Protein AF-A0A7S0AML6-F1 (afdb_monomer)

pLDDT: mean 89.35, std 14.66, range [35.75, 98.0]

Radius of gyration: 13.57 Å; Cα contacts (8 Å, |Δi|>4): 155; chains: 1; bounding box: 35×30×36 Å

Secondary structure (DSSP, 8-state):
-HHHHHTTT-----TTPPPTTT--SS--TTSS-S-TTEEEEEE--TTBPPPPHHHHHHTTT-TTEEETTT--B-GGG-----EEEESTTTSSS--SS--

Structure (mmCIF, N/CA/C/O backbone):
data_AF-A0A7S0AML6-F1
#
_entry.id   AF-A0A7S0AML6-F1
#
loop_
_atom_site.group_PDB
_atom_site.id
_atom_site.type_symbol
_atom_site.label_atom_id
_atom_site.label_alt_id
_atom_site.label_comp_id
_atom_site.label_asym_id
_atom_site.label_entity_id
_atom_site.label_seq_id
_atom_site.pdbx_PDB_ins_code
_atom_site.Cartn_x
_atom_site.Cartn_y
_atom_site.Cartn_z
_atom_site.occupancy
_atom_site.B_iso_or_equiv
_atom_site.auth_seq_id
_atom_site.auth_comp_id
_atom_site.auth_asym_id
_atom_site.auth_atom_id
_atom_site.pdbx_PDB_model_num
ATOM 1 N N . MET A 1 1 ? -3.950 -6.639 4.150 1.00 95.06 1 MET A N 1
ATOM 2 C CA . MET A 1 1 ? -4.792 -5.998 3.113 1.00 95.06 1 MET A CA 1
ATOM 3 C C . MET A 1 1 ? -4.575 -6.585 1.717 1.00 95.06 1 MET A C 1
ATOM 5 O O . MET A 1 1 ? -5.541 -7.028 1.113 1.00 95.06 1 MET A O 1
ATOM 9 N N . ARG A 1 2 ? -3.336 -6.666 1.208 1.00 96.31 2 ARG A N 1
ATOM 10 C CA . ARG A 1 2 ? -3.025 -7.183 -0.144 1.00 96.31 2 ARG A CA 1
ATOM 11 C C . ARG A 1 2 ? -3.682 -8.517 -0.498 1.00 96.31 2 ARG A C 1
ATOM 13 O O . ARG A 1 2 ? -4.206 -8.635 -1.596 1.00 96.31 2 ARG A O 1
ATOM 20 N N . LEU A 1 3 ? -3.654 -9.508 0.398 1.00 95.31 3 LEU A N 1
ATOM 21 C CA . LEU A 1 3 ? -4.271 -10.810 0.123 1.00 95.31 3 LEU A CA 1
ATOM 22 C C . LEU A 1 3 ? -5.769 -10.662 -0.173 1.00 95.31 3 LEU A C 1
ATOM 24 O O . LEU A 1 3 ? -6.230 -11.144 -1.198 1.00 95.31 3 LEU A O 1
ATOM 28 N N . ALA A 1 4 ? -6.496 -9.918 0.668 1.00 94.69 4 ALA A N 1
ATOM 29 C CA . ALA A 1 4 ? -7.929 -9.675 0.507 1.00 94.69 4 ALA A CA 1
ATOM 30 C C . ALA A 1 4 ? -8.279 -8.996 -0.830 1.00 94.69 4 ALA A C 1
ATOM 32 O O . ALA A 1 4 ? -9.319 -9.305 -1.408 1.00 94.69 4 ALA A O 1
ATOM 33 N N . MET A 1 5 ? -7.406 -8.111 -1.320 1.00 96.00 5 MET A N 1
ATOM 34 C CA . MET A 1 5 ? -7.520 -7.484 -2.640 1.00 96.00 5 MET A CA 1
ATOM 35 C C . MET A 1 5 ? -7.309 -8.501 -3.768 1.00 96.00 5 MET A C 1
ATOM 37 O O . MET A 1 5 ? -8.150 -8.619 -4.655 1.00 96.00 5 MET A O 1
ATOM 41 N N . LEU A 1 6 ? -6.215 -9.268 -3.717 1.00 95.12 6 LEU A N 1
ATOM 42 C CA . LEU A 1 6 ? -5.855 -10.215 -4.777 1.00 95.12 6 LEU A CA 1
ATOM 43 C C . LEU A 1 6 ? -6.894 -11.330 -4.944 1.00 95.12 6 LEU A C 1
ATOM 45 O O . LEU A 1 6 ? -7.262 -11.639 -6.073 1.00 95.12 6 LEU A O 1
ATOM 49 N N . VAL A 1 7 ? -7.417 -11.886 -3.844 1.00 97.12 7 VAL A N 1
ATOM 50 C CA . VAL A 1 7 ? -8.457 -12.936 -3.905 1.00 97.12 7 VAL A CA 1
ATOM 51 C C . VAL A 1 7 ? -9.786 -12.428 -4.472 1.00 97.12 7 VAL A C 1
ATOM 53 O O . VAL A 1 7 ? -10.597 -13.223 -4.924 1.00 97.12 7 VAL A O 1
ATOM 56 N N . ARG A 1 8 ? -10.002 -11.107 -4.477 1.00 96.19 8 ARG A N 1
ATOM 57 C CA . ARG A 1 8 ? -11.169 -10.441 -5.079 1.00 96.19 8 ARG A CA 1
ATOM 58 C C . ARG A 1 8 ? -10.893 -9.928 -6.495 1.00 96.19 8 ARG A C 1
ATOM 60 O O . ARG A 1 8 ? -11.691 -9.180 -7.043 1.00 96.19 8 ARG A O 1
ATOM 67 N N . GLY A 1 9 ? -9.749 -10.283 -7.080 1.00 95.44 9 GLY A N 1
ATOM 68 C CA . GLY A 1 9 ? -9.387 -9.887 -8.440 1.00 95.44 9 GLY A CA 1
ATOM 69 C C . GLY A 1 9 ? -8.907 -8.440 -8.590 1.00 95.44 9 GLY A C 1
ATOM 70 O O . GLY A 1 9 ? -8.641 -8.016 -9.716 1.00 95.44 9 GLY A O 1
ATOM 71 N N . VAL A 1 10 ? -8.729 -7.694 -7.493 1.00 94.38 10 VAL A N 1
ATOM 72 C CA . VAL A 1 10 ? -8.193 -6.326 -7.537 1.00 94.38 10 VAL A CA 1
ATOM 73 C C . VAL A 1 10 ? -6.756 -6.366 -8.053 1.00 94.38 10 VAL A C 1
ATOM 75 O O . VAL A 1 10 ? -5.874 -6.999 -7.462 1.00 94.38 10 VAL A O 1
ATOM 78 N N . LYS A 1 11 ? -6.515 -5.679 -9.171 1.00 91.81 11 LYS A N 1
ATOM 79 C CA . LYS A 1 11 ? -5.213 -5.660 -9.836 1.00 91.81 11 LYS A CA 1
ATOM 80 C C . LYS A 1 11 ? -4.254 -4.736 -9.093 1.00 91.81 11 LYS A C 1
ATOM 82 O O . LYS A 1 11 ? -4.378 -3.518 -9.130 1.00 91.81 11 LYS A O 1
ATOM 87 N N . LEU A 1 12 ? -3.286 -5.351 -8.427 1.00 91.81 12 LEU A N 1
ATOM 88 C CA . LEU A 1 12 ? -2.104 -4.695 -7.875 1.00 91.81 12 LEU A CA 1
ATOM 89 C C . LEU A 1 12 ? -0.892 -5.016 -8.754 1.00 91.81 12 LEU A C 1
ATOM 91 O O . LEU A 1 12 ? -0.986 -5.818 -9.680 1.00 91.81 12 LEU A O 1
ATOM 95 N N . ASN A 1 13 ? 0.271 -4.509 -8.351 1.00 91.12 13 ASN A N 1
ATOM 96 C CA . ASN A 1 13 ? 1.557 -4.645 -9.033 1.00 91.12 13 ASN A CA 1
ATOM 97 C C . ASN A 1 13 ? 1.718 -3.654 -10.181 1.00 91.12 13 ASN A C 1
ATOM 99 O O . ASN A 1 13 ? 1.910 -4.065 -11.318 1.00 91.12 13 ASN A O 1
ATOM 103 N N . ASP A 1 14 ? 1.675 -2.363 -9.850 1.00 89.38 14 ASP A N 1
ATOM 104 C CA . ASP A 1 14 ? 2.012 -1.286 -10.779 1.00 89.38 14 ASP A CA 1
ATOM 105 C C . ASP A 1 14 ? 3.366 -1.582 -11.465 1.00 89.38 14 ASP A C 1
ATOM 107 O O . ASP A 1 14 ? 4.395 -1.598 -10.776 1.00 89.38 14 ASP A O 1
ATOM 111 N N . PRO A 1 15 ? 3.389 -1.851 -12.787 1.00 86.62 15 PRO A N 1
ATOM 112 C CA . PRO A 1 15 ? 4.609 -2.154 -13.525 1.00 86.62 15 PRO A CA 1
ATOM 113 C C . PRO A 1 15 ? 5.534 -0.937 -13.647 1.00 86.62 15 PRO A C 1
ATOM 115 O O . PRO A 1 15 ? 6.724 -1.111 -13.898 1.00 86.62 15 PRO A O 1
ATOM 118 N N . LEU A 1 16 ? 5.019 0.280 -13.435 1.00 86.06 16 LEU A N 1
ATOM 119 C CA . LEU A 1 16 ? 5.807 1.514 -13.456 1.00 86.06 16 LEU A CA 1
ATOM 120 C C . LEU A 1 16 ? 6.536 1.756 -12.127 1.00 86.06 16 LEU A C 1
ATOM 122 O O . LEU A 1 16 ? 7.448 2.586 -12.041 1.00 86.06 16 LEU A O 1
ATOM 126 N N . ALA A 1 17 ? 6.162 1.039 -11.064 1.00 87.38 17 ALA A N 1
ATOM 127 C CA . ALA A 1 17 ? 6.825 1.157 -9.779 1.00 87.38 17 ALA A CA 1
ATOM 128 C C . ALA A 1 17 ? 8.171 0.413 -9.782 1.00 87.38 17 ALA A C 1
ATOM 130 O O . ALA A 1 17 ? 8.270 -0.774 -10.094 1.00 87.38 17 ALA A O 1
ATOM 131 N N . LYS A 1 18 ? 9.224 1.130 -9.379 1.00 86.75 18 LYS A N 1
ATOM 132 C CA . LYS A 1 18 ? 10.571 0.581 -9.199 1.00 86.75 18 LYS A CA 1
ATOM 133 C C . LYS A 1 18 ? 10.802 0.158 -7.756 1.00 86.75 18 LYS A C 1
ATOM 135 O O . LYS A 1 18 ? 10.343 0.816 -6.814 1.00 86.75 18 LYS A O 1
ATOM 140 N N . ARG A 1 19 ? 11.608 -0.891 -7.600 1.00 89.69 19 ARG A N 1
ATOM 141 C CA . ARG A 1 19 ? 12.204 -1.285 -6.328 1.00 89.69 19 ARG A CA 1
ATOM 142 C C . ARG A 1 19 ? 12.925 -0.112 -5.672 1.00 89.69 19 ARG A C 1
ATOM 144 O O . ARG A 1 19 ? 13.646 0.643 -6.313 1.00 89.69 19 ARG A O 1
ATOM 151 N N . PHE A 1 20 ? 12.697 0.066 -4.384 1.00 87.94 20 PHE A N 1
ATOM 152 C CA . PHE A 1 20 ? 13.317 1.095 -3.570 1.00 87.94 20 PHE A CA 1
ATOM 153 C C . PHE A 1 20 ? 14.772 0.745 -3.258 1.00 87.94 20 PHE A C 1
ATOM 155 O O . PHE A 1 20 ? 15.616 1.637 -3.280 1.00 87.94 20 PHE A O 1
ATOM 162 N N . ASP A 1 21 ? 15.053 -0.538 -3.032 1.00 88.38 21 ASP A N 1
ATOM 163 C CA . ASP A 1 21 ? 16.367 -1.076 -2.684 1.00 88.38 21 ASP A CA 1
ATOM 164 C C . ASP A 1 21 ? 17.292 -1.228 -3.899 1.00 88.38 21 ASP A C 1
ATOM 166 O O . ASP A 1 21 ? 18.423 -0.760 -3.863 1.00 88.38 21 ASP A O 1
ATOM 170 N N . THR A 1 22 ? 16.814 -1.821 -4.996 1.00 89.81 22 THR A N 1
ATOM 171 C CA . THR A 1 22 ? 17.653 -2.104 -6.180 1.00 89.81 22 THR A CA 1
ATOM 172 C C . THR A 1 22 ? 17.449 -1.137 -7.343 1.00 89.81 22 THR A C 1
ATOM 174 O O . THR A 1 22 ? 18.168 -1.213 -8.333 1.00 89.81 22 THR A O 1
ATOM 177 N N . LYS A 1 23 ? 16.425 -0.274 -7.289 1.00 86.44 23 LYS A N 1
ATOM 178 C CA . LYS A 1 23 ? 15.965 0.582 -8.407 1.00 86.44 23 LYS A CA 1
ATOM 179 C C . LYS A 1 23 ? 15.543 -0.170 -9.682 1.00 86.44 23 LYS A C 1
ATOM 181 O O . LYS A 1 23 ? 15.161 0.471 -10.660 1.00 86.44 23 LYS A O 1
ATOM 186 N N . SER A 1 24 ? 15.533 -1.504 -9.667 1.00 87.38 24 SER A N 1
ATOM 187 C CA . SER A 1 24 ? 15.071 -2.340 -10.777 1.00 87.38 24 SER A CA 1
ATOM 188 C C . SER A 1 24 ? 13.540 -2.428 -10.828 1.00 87.38 24 SER A C 1
ATOM 190 O O . SER A 1 24 ? 12.845 -2.105 -9.861 1.00 87.38 24 SER A O 1
ATOM 192 N N . GLY A 1 25 ? 13.002 -2.894 -11.956 1.00 87.75 25 GLY A N 1
ATOM 193 C CA . GLY A 1 25 ? 11.592 -3.279 -12.047 1.00 87.75 25 GLY A CA 1
ATOM 194 C C . GLY A 1 25 ? 11.271 -4.532 -11.219 1.00 87.75 25 GLY A C 1
ATOM 195 O O . GLY A 1 25 ? 12.168 -5.209 -10.706 1.00 87.75 25 GLY A O 1
ATOM 196 N N . GLY A 1 26 ? 9.978 -4.844 -11.109 1.00 87.44 26 GLY A N 1
ATOM 197 C CA . GLY A 1 26 ? 9.471 -6.060 -10.466 1.00 87.44 26 GLY A CA 1
ATOM 198 C C . GLY A 1 26 ? 8.959 -5.864 -9.036 1.00 87.44 26 GLY A C 1
ATOM 199 O O . GLY A 1 26 ? 9.204 -4.854 -8.376 1.00 87.44 26 GLY A O 1
ATOM 200 N N . ASN A 1 27 ? 8.206 -6.855 -8.546 1.00 90.94 27 ASN A N 1
ATOM 201 C CA . ASN A 1 27 ? 7.639 -6.828 -7.199 1.00 90.94 27 ASN A CA 1
ATOM 202 C C . ASN A 1 27 ? 8.537 -7.566 -6.189 1.00 90.94 27 ASN A C 1
ATOM 204 O O . ASN A 1 27 ? 9.245 -8.507 -6.525 1.00 90.94 27 ASN A O 1
ATOM 208 N N . CYS A 1 28 ? 8.497 -7.135 -4.929 1.00 94.19 28 CYS A N 1
ATOM 209 C CA . CYS A 1 28 ? 9.322 -7.684 -3.845 1.00 94.19 28 CYS A CA 1
ATOM 210 C C . CYS A 1 28 ? 8.658 -8.828 -3.052 1.00 94.19 28 CYS A C 1
ATOM 212 O O . CYS A 1 28 ? 9.018 -9.033 -1.896 1.00 94.19 28 CYS A O 1
ATOM 214 N N . GLY A 1 29 ? 7.618 -9.490 -3.579 1.00 92.19 29 GLY A N 1
ATOM 215 C CA . GLY A 1 29 ? 6.965 -10.603 -2.872 1.00 92.19 29 GLY A CA 1
ATOM 216 C C . GLY A 1 29 ? 6.435 -10.246 -1.475 1.00 92.19 29 GLY A C 1
ATOM 217 O O . GLY A 1 29 ? 6.588 -11.022 -0.544 1.00 92.19 29 GLY A O 1
ATOM 218 N N . ALA A 1 30 ? 5.857 -9.049 -1.304 1.00 94.62 30 ALA A N 1
ATOM 219 C CA . ALA A 1 30 ? 5.421 -8.496 -0.008 1.00 94.62 30 ALA A CA 1
ATOM 220 C C . ALA A 1 30 ? 6.540 -8.067 0.972 1.00 94.62 30 ALA A C 1
ATOM 222 O O . ALA A 1 30 ? 6.248 -7.693 2.111 1.00 94.62 30 ALA A O 1
ATOM 223 N N . GLY A 1 31 ? 7.799 -7.989 0.529 1.00 94.69 31 GLY A N 1
ATOM 224 C CA . GLY A 1 31 ? 8.926 -7.463 1.313 1.00 94.69 31 GLY A CA 1
ATOM 225 C C . GLY A 1 31 ? 8.767 -6.005 1.771 1.00 94.69 31 GLY A C 1
ATOM 226 O O . GLY A 1 31 ? 9.289 -5.632 2.815 1.00 94.69 31 GLY A O 1
ATOM 227 N N . GLY A 1 32 ? 7.943 -5.210 1.079 1.00 95.19 32 GLY A N 1
ATOM 228 C CA . GLY A 1 32 ? 7.717 -3.790 1.384 1.00 95.19 32 GLY A CA 1
ATOM 229 C C . GLY A 1 32 ? 8.768 -2.866 0.780 1.00 95.19 32 GLY A C 1
ATOM 230 O O . GLY A 1 32 ? 9.024 -1.811 1.335 1.00 95.19 32 GLY A O 1
ATOM 231 N N . LEU A 1 33 ? 9.381 -3.285 -0.330 1.00 94.75 33 LEU A N 1
ATOM 232 C CA . LEU A 1 33 ? 10.544 -2.638 -0.938 1.00 94.75 33 LEU A CA 1
ATOM 233 C C . LEU A 1 33 ? 10.306 -2.141 -2.364 1.00 94.75 33 LEU A C 1
ATOM 235 O O . LEU A 1 33 ? 11.258 -1.756 -3.014 1.00 94.75 33 LEU A O 1
ATOM 239 N N . CYS A 1 34 ? 9.086 -2.186 -2.909 1.00 93.50 34 CYS A N 1
ATOM 240 C CA . CYS A 1 34 ? 8.895 -1.971 -4.356 1.00 93.50 34 CYS A CA 1
ATOM 241 C C . CYS A 1 34 ? 7.804 -0.998 -4.782 1.00 93.50 34 CYS A C 1
ATOM 243 O O . CYS A 1 34 ? 7.704 -0.711 -5.966 1.00 93.50 34 CYS A O 1
ATOM 245 N N . ARG A 1 35 ? 6.963 -0.514 -3.860 1.00 93.56 35 ARG A N 1
ATOM 246 C CA . ARG A 1 35 ? 5.790 0.337 -4.157 1.00 93.56 35 ARG A CA 1
ATOM 247 C C . ARG A 1 35 ? 4.793 -0.206 -5.198 1.00 93.56 35 ARG A C 1
ATOM 249 O O . ARG A 1 35 ? 3.752 0.404 -5.379 1.00 93.56 35 ARG A O 1
ATOM 256 N N . THR A 1 36 ? 5.002 -1.385 -5.785 1.00 94.44 36 THR A N 1
ATOM 257 C CA . THR A 1 36 ? 4.089 -1.973 -6.786 1.00 94.44 36 THR A CA 1
ATOM 258 C C . THR A 1 36 ? 2.702 -2.298 -6.213 1.00 94.44 36 THR A C 1
ATOM 260 O O . THR A 1 36 ? 1.739 -2.488 -6.943 1.00 94.44 36 THR A O 1
ATOM 263 N N . CYS A 1 37 ? 2.572 -2.364 -4.888 1.00 96.00 37 CYS A N 1
ATOM 264 C CA . CYS A 1 37 ? 1.304 -2.561 -4.184 1.00 96.00 37 CYS A CA 1
ATOM 265 C C . CYS A 1 37 ? 0.813 -1.301 -3.460 1.00 96.00 37 CYS A C 1
ATOM 267 O O . CYS A 1 37 ? 0.062 -1.418 -2.490 1.00 96.00 37 CYS A O 1
ATOM 269 N N . ALA A 1 38 ? 1.296 -0.126 -3.867 1.00 96.00 38 ALA A N 1
ATOM 270 C CA . ALA A 1 38 ? 0.855 1.135 -3.300 1.00 96.00 38 ALA A CA 1
ATOM 271 C C . ALA A 1 38 ? -0.631 1.366 -3.596 1.00 96.00 38 ALA A C 1
ATOM 273 O O . ALA A 1 38 ? -1.114 1.118 -4.701 1.00 96.00 38 ALA A O 1
ATOM 274 N N . VAL A 1 39 ? -1.339 1.851 -2.587 1.00 97.00 39 VAL A N 1
ATOM 275 C CA . VAL A 1 39 ? -2.720 2.326 -2.669 1.00 97.00 39 VAL A CA 1
ATOM 276 C C . VAL A 1 39 ? -2.795 3.672 -1.965 1.00 97.00 39 VAL A C 1
ATOM 278 O O . VAL A 1 39 ? -2.050 3.891 -1.009 1.00 97.00 39 VAL A O 1
ATOM 281 N N . SER A 1 40 ? -3.671 4.563 -2.414 1.00 97.19 40 SER A N 1
ATOM 282 C CA . SER A 1 40 ? -3.949 5.816 -1.709 1.00 97.19 40 SER A CA 1
ATOM 283 C C . SER A 1 40 ? -5.129 5.608 -0.766 1.00 97.19 40 SER A C 1
ATOM 285 O O . SER A 1 40 ? -6.174 5.113 -1.188 1.00 97.19 40 SER A O 1
ATOM 287 N N . VAL A 1 41 ? -4.963 5.953 0.509 1.00 97.44 41 VAL A N 1
ATOM 288 C CA . VAL A 1 41 ? -6.044 5.923 1.497 1.00 97.44 41 VAL A CA 1
ATOM 289 C C . VAL A 1 41 ? -6.860 7.197 1.349 1.00 97.44 41 VAL A C 1
ATOM 291 O O . VAL A 1 41 ? -6.349 8.294 1.570 1.00 97.44 41 VAL A O 1
ATOM 294 N N . LEU A 1 42 ? -8.125 7.048 0.957 1.00 96.50 42 LEU A N 1
ATOM 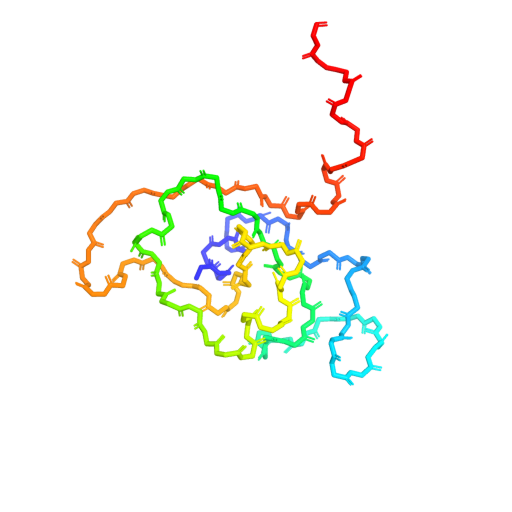295 C CA . LEU A 1 42 ? -9.061 8.163 0.835 1.00 96.50 42 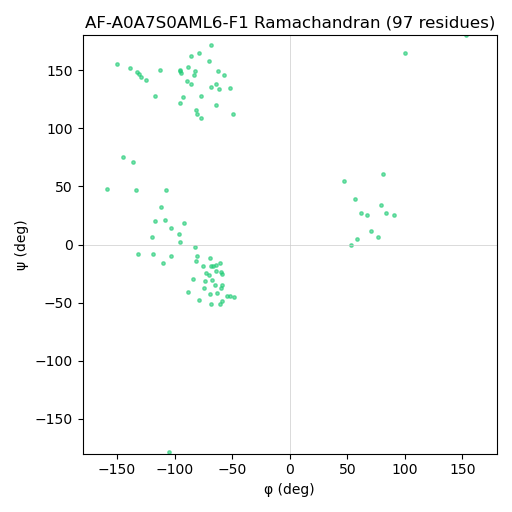LEU A CA 1
ATOM 296 C C . LEU A 1 42 ? -9.785 8.412 2.163 1.00 96.50 42 LEU A C 1
ATOM 298 O O . LEU A 1 42 ? -9.969 9.562 2.548 1.00 96.50 42 LEU A O 1
ATOM 302 N N . ARG A 1 43 ? -10.180 7.339 2.866 1.00 97.62 43 ARG A N 1
ATOM 303 C CA . ARG A 1 43 ? -10.878 7.363 4.167 1.00 97.62 43 ARG A CA 1
ATOM 304 C C . ARG A 1 43 ? -10.525 6.117 4.990 1.00 97.62 43 ARG A C 1
ATOM 306 O O . ARG A 1 43 ? -10.180 5.091 4.398 1.00 97.62 43 ARG A O 1
ATOM 313 N N . GLY A 1 44 ? -10.639 6.192 6.319 1.00 95.88 44 GLY A N 1
ATOM 314 C CA . GLY A 1 44 ? -10.429 5.046 7.216 1.00 95.88 44 GLY A CA 1
ATOM 315 C C . GLY A 1 44 ? -8.957 4.722 7.493 1.00 95.88 44 GLY A C 1
ATOM 316 O O . GLY A 1 44 ? -8.569 3.560 7.583 1.00 95.88 44 GLY A O 1
ATOM 317 N N . GLY A 1 45 ? -8.084 5.730 7.547 1.00 96.31 45 GLY A N 1
ATOM 318 C CA . GLY A 1 45 ? -6.656 5.508 7.809 1.00 96.31 45 GLY A CA 1
ATOM 319 C C . GLY A 1 45 ? -6.366 5.067 9.247 1.00 96.31 45 GLY A C 1
ATOM 320 O O . GLY A 1 45 ? -5.383 4.373 9.493 1.00 96.31 45 GLY A O 1
ATOM 321 N N . GLU A 1 46 ? -7.238 5.448 10.172 1.00 94.81 46 GLU A N 1
ATOM 322 C CA . GLU A 1 46 ? -7.170 5.215 11.610 1.00 94.81 46 GLU A CA 1
ATOM 323 C C . GLU A 1 46 ? -7.332 3.741 12.004 1.00 94.81 46 GLU A C 1
ATOM 325 O O . GLU A 1 46 ? -6.684 3.300 12.948 1.00 94.81 46 GLU A O 1
ATOM 330 N N . VAL A 1 47 ? -8.096 2.952 11.237 1.00 96.44 47 VAL A N 1
ATOM 331 C CA . VAL A 1 47 ? -8.282 1.507 11.487 1.00 96.44 47 VAL A CA 1
ATOM 332 C C . VAL A 1 47 ? -7.141 0.644 10.933 1.00 96.44 47 VAL A C 1
ATOM 334 O O . VAL A 1 47 ? -7.143 -0.588 11.068 1.00 96.44 47 VAL A O 1
ATOM 337 N N . LEU A 1 48 ? -6.164 1.269 10.267 1.00 97.38 48 LEU A N 1
ATOM 338 C CA . LEU A 1 48 ? -4.972 0.604 9.760 1.00 97.38 48 LEU A CA 1
ATOM 339 C C . LEU A 1 48 ? -3.867 0.584 10.809 1.00 97.38 48 LEU A C 1
ATOM 341 O O . LEU A 1 48 ? -3.699 1.497 11.612 1.00 97.38 48 LEU A O 1
ATOM 345 N N . ASN A 1 49 ? -2.999 -0.416 10.715 1.00 97.75 49 ASN A N 1
ATOM 346 C CA . ASN A 1 49 ? -1.780 -0.411 11.508 1.00 97.75 49 ASN A CA 1
ATOM 347 C C . ASN A 1 49 ? -0.876 0.787 11.165 1.00 97.75 49 ASN A C 1
ATOM 349 O O . ASN A 1 49 ? -0.807 1.183 9.990 1.00 97.75 49 AS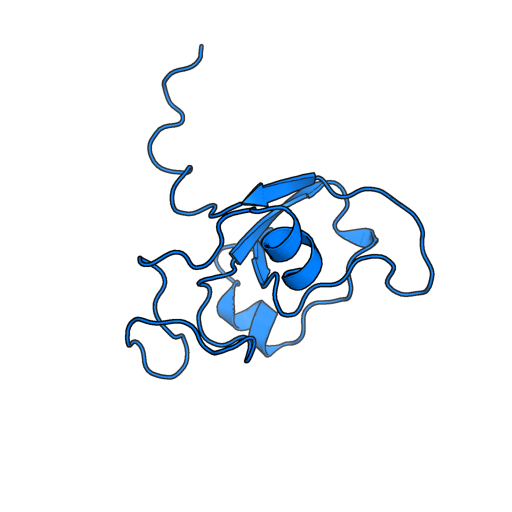N A O 1
ATOM 353 N N . PRO A 1 5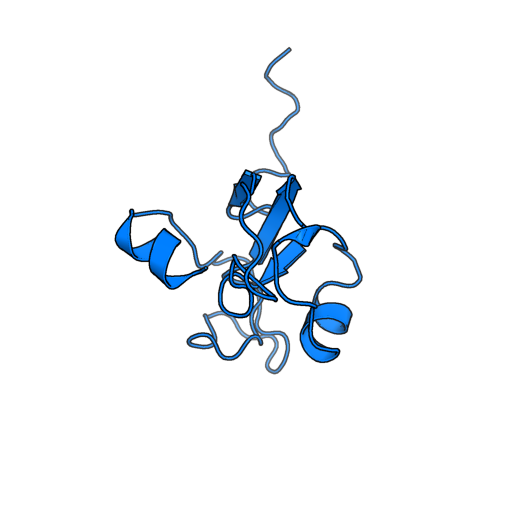0 ? -0.101 1.301 12.139 1.00 97.00 50 PRO A N 1
ATOM 354 C CA . PRO A 1 50 ? 0.895 2.332 11.895 1.00 97.00 50 PRO A CA 1
ATOM 355 C C . PRO A 1 50 ? 1.912 1.900 10.837 1.00 97.00 50 PRO A C 1
ATOM 357 O O . PRO A 1 50 ? 2.302 0.729 10.753 1.00 97.00 50 PRO A O 1
ATOM 360 N N . GLN A 1 51 ? 2.376 2.865 10.046 1.00 97.31 51 GLN A N 1
ATOM 361 C CA . GLN A 1 51 ? 3.487 2.647 9.126 1.00 97.31 51 GLN A CA 1
ATOM 362 C C . GLN A 1 51 ? 4.788 2.443 9.903 1.00 97.31 51 GLN A C 1
ATOM 364 O O . GLN A 1 51 ? 5.111 3.205 10.820 1.00 97.31 51 GLN A O 1
ATOM 369 N N . LYS A 1 52 ? 5.575 1.450 9.484 1.00 96.25 52 LYS A N 1
ATOM 370 C CA . LYS A 1 52 ? 6.966 1.316 9.936 1.00 96.25 52 LYS A CA 1
ATOM 371 C C . LYS A 1 52 ? 7.820 2.429 9.325 1.00 96.25 52 LYS A C 1
ATOM 373 O O . LYS A 1 52 ? 7.478 2.962 8.273 1.00 96.25 52 LYS A O 1
ATOM 378 N N . ILE A 1 53 ? 8.959 2.733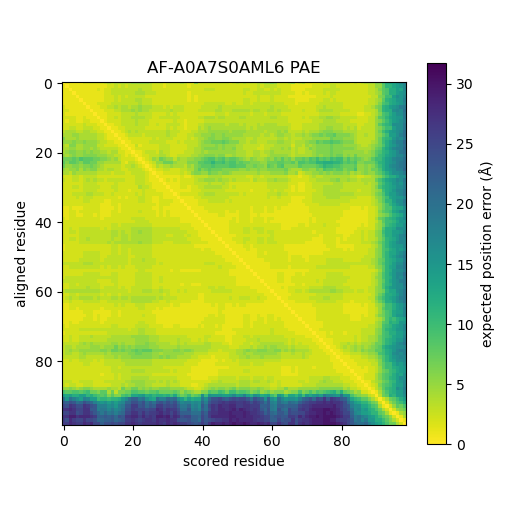 9.946 1.00 95.88 53 ILE A N 1
ATOM 379 C CA . ILE A 1 53 ? 9.877 3.803 9.508 1.00 95.88 53 ILE A CA 1
ATOM 380 C C . ILE A 1 53 ? 10.247 3.661 8.023 1.00 95.88 53 ILE A C 1
ATOM 382 O O . ILE A 1 53 ? 10.162 4.631 7.279 1.00 95.88 53 ILE A O 1
ATOM 386 N N . SER A 1 54 ? 10.557 2.445 7.568 1.00 93.94 54 SER A N 1
ATOM 387 C CA . SER A 1 54 ? 10.897 2.184 6.164 1.00 93.94 54 SER A CA 1
ATOM 388 C C . SER A 1 54 ? 9.742 2.434 5.190 1.00 93.94 54 SER A C 1
ATOM 390 O O . SER A 1 54 ? 9.972 2.889 4.074 1.00 93.94 54 SER A O 1
ATOM 392 N N . GLU A 1 55 ? 8.496 2.164 5.595 1.00 96.44 55 GLU A N 1
ATOM 393 C CA . GLU A 1 55 ? 7.315 2.488 4.788 1.00 96.44 55 GLU A CA 1
ATOM 394 C C . GLU A 1 55 ? 7.118 4.007 4.713 1.00 96.44 55 GLU A C 1
ATOM 396 O O . GLU A 1 55 ? 6.876 4.520 3.623 1.00 96.44 55 GLU A O 1
ATOM 401 N N . LYS A 1 56 ? 7.293 4.720 5.837 1.00 95.94 56 LYS A N 1
ATOM 402 C CA . LYS A 1 56 ? 7.199 6.188 5.893 1.00 95.94 56 LYS A CA 1
ATOM 403 C C . LYS A 1 56 ? 8.226 6.856 4.981 1.00 95.94 56 LYS A C 1
ATOM 405 O O . LYS A 1 56 ? 7.844 7.650 4.136 1.00 95.94 56 LYS A O 1
ATOM 410 N N . GLN A 1 57 ? 9.499 6.474 5.092 1.00 94.12 57 GLN A N 1
ATOM 411 C CA . GLN A 1 57 ? 10.580 7.009 4.252 1.00 94.12 57 GLN A CA 1
ATOM 412 C C . GLN A 1 57 ? 10.341 6.745 2.758 1.00 94.12 57 GLN A C 1
ATOM 414 O O . GLN A 1 57 ? 10.622 7.576 1.906 1.00 94.12 57 GLN A O 1
ATOM 419 N N . MET A 1 58 ? 9.792 5.581 2.412 1.00 92.50 58 MET A N 1
ATOM 420 C CA . MET A 1 58 ? 9.533 5.214 1.016 1.00 92.50 58 MET A CA 1
ATOM 421 C C . MET A 1 58 ? 8.366 5.975 0.378 1.00 92.50 58 MET A C 1
ATOM 423 O O . MET A 1 58 ? 8.281 6.061 -0.854 1.00 92.50 58 MET A O 1
ATOM 427 N N . LEU A 1 59 ? 7.439 6.452 1.205 1.00 94.25 59 LEU A N 1
ATOM 428 C CA . LEU A 1 59 ? 6.199 7.111 0.809 1.00 94.25 59 LEU A CA 1
ATOM 429 C C . LEU A 1 59 ? 6.150 8.568 1.284 1.00 94.25 59 LEU A C 1
ATOM 431 O O . LEU A 1 59 ? 5.067 9.137 1.342 1.00 94.25 59 LEU A O 1
ATOM 435 N N . GLU A 1 60 ? 7.299 9.169 1.596 1.00 94.88 60 GLU A N 1
ATOM 436 C CA . GLU A 1 60 ? 7.400 10.535 2.121 1.00 94.88 60 GLU A CA 1
ATOM 437 C C . GLU A 1 60 ? 6.700 11.553 1.207 1.00 94.88 60 GLU A C 1
ATOM 439 O O . GLU A 1 60 ? 5.860 12.322 1.668 1.00 94.88 60 GLU A O 1
ATOM 444 N N . ASP A 1 61 ? 6.912 11.444 -0.108 1.00 92.94 61 ASP A N 1
ATOM 445 C CA . ASP A 1 61 ? 6.263 12.301 -1.113 1.00 92.94 61 ASP A CA 1
ATOM 446 C C . ASP A 1 61 ? 4.749 12.047 -1.263 1.00 92.94 61 ASP A C 1
ATOM 448 O O . ASP A 1 61 ? 4.052 12.767 -1.972 1.00 92.94 61 ASP A O 1
ATOM 452 N N . ASN A 1 62 ? 4.228 10.963 -0.682 1.00 94.38 62 ASN A N 1
ATOM 453 C CA . ASN A 1 62 ? 2.846 10.516 -0.845 1.00 94.38 62 ASN A CA 1
ATOM 454 C C . ASN A 1 62 ? 2.257 10.088 0.512 1.00 94.38 62 ASN A C 1
ATOM 456 O O . ASN A 1 62 ? 2.004 8.900 0.733 1.00 94.38 62 ASN A O 1
ATOM 460 N N . PRO A 1 63 ? 1.981 11.037 1.425 1.00 92.19 63 PRO A N 1
ATOM 461 C CA . PRO A 1 63 ? 1.655 10.740 2.824 1.00 92.19 63 PRO A CA 1
ATOM 462 C C . PRO A 1 63 ? 0.349 9.954 3.013 1.00 92.19 63 PRO A C 1
ATOM 464 O O . PRO A 1 63 ? 0.174 9.270 4.018 1.00 92.19 63 PRO A O 1
ATOM 467 N N . ARG A 1 64 ? -0.573 10.007 2.040 1.00 95.19 64 ARG A N 1
ATOM 468 C CA . ARG A 1 64 ? -1.809 9.202 2.050 1.00 95.19 64 ARG A CA 1
ATOM 469 C C . ARG A 1 64 ? -1.605 7.767 1.570 1.00 95.19 64 ARG A C 1
ATOM 471 O O . ARG A 1 64 ? -2.531 6.960 1.641 1.00 95.19 64 ARG A O 1
ATOM 478 N N . TRP A 1 65 ? -0.444 7.436 1.015 1.00 96.69 65 TRP A N 1
ATOM 479 C CA . TRP A 1 65 ? -0.230 6.118 0.441 1.00 96.69 65 TRP A CA 1
ATOM 480 C C . TRP A 1 65 ? 0.132 5.091 1.498 1.00 96.69 65 TRP A C 1
ATOM 482 O O . TRP A 1 65 ? 0.800 5.369 2.492 1.00 96.69 65 TRP A O 1
ATOM 492 N N . ARG A 1 66 ? -0.272 3.854 1.229 1.00 97.88 66 ARG A N 1
ATOM 493 C CA . ARG A 1 66 ? 0.077 2.676 2.016 1.00 97.88 66 ARG A CA 1
ATOM 494 C C . ARG A 1 66 ? 0.578 1.574 1.109 1.00 97.88 66 ARG A C 1
ATOM 496 O O . ARG A 1 66 ? 0.093 1.399 -0.009 1.00 97.88 66 ARG A O 1
ATOM 503 N N . LEU A 1 67 ? 1.514 0.773 1.609 1.00 97.50 67 LEU A N 1
ATOM 504 C CA . LEU A 1 67 ? 1.872 -0.480 0.958 1.00 97.50 67 LEU A CA 1
ATOM 505 C C . LEU A 1 67 ? 0.840 -1.536 1.339 1.00 97.50 67 LEU A C 1
ATOM 507 O O . LEU A 1 67 ? 0.811 -2.002 2.480 1.00 97.50 67 LEU A O 1
ATOM 511 N N . ALA A 1 68 ? 0.024 -1.991 0.386 1.00 98.00 68 ALA A N 1
ATOM 512 C CA . ALA A 1 68 ? -1.029 -2.961 0.682 1.00 98.00 68 ALA A CA 1
ATOM 513 C C . ALA A 1 68 ? -0.501 -4.273 1.287 1.00 98.00 68 ALA A C 1
ATOM 515 O O . ALA A 1 68 ? -1.221 -4.970 2.006 1.00 98.00 68 ALA A O 1
ATOM 516 N N . CYS A 1 69 ? 0.758 -4.623 1.006 1.00 97.56 69 CYS A N 1
ATOM 517 C CA . CYS A 1 69 ? 1.419 -5.794 1.575 1.00 97.56 69 CYS A CA 1
ATOM 518 C C . CYS A 1 69 ? 1.852 -5.631 3.041 1.00 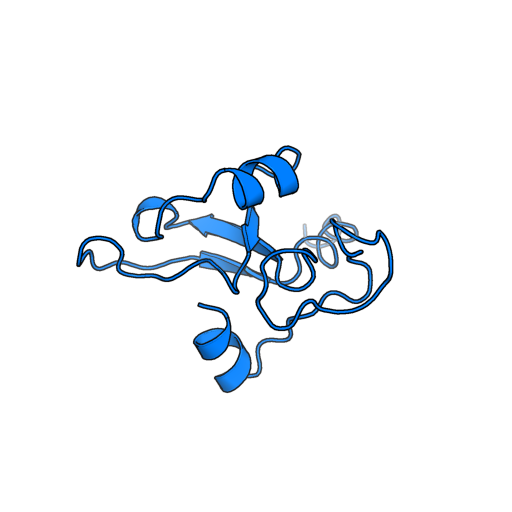97.56 69 CYS A C 1
ATOM 520 O O . CYS A 1 69 ? 2.099 -6.642 3.692 1.00 97.56 69 CYS A O 1
ATOM 522 N N . LYS A 1 70 ? 1.946 -4.397 3.553 1.00 97.81 70 LYS A N 1
ATOM 523 C CA . LYS A 1 70 ? 2.317 -4.084 4.945 1.00 97.81 70 LYS A CA 1
ATOM 524 C C . LYS A 1 70 ? 1.159 -3.538 5.775 1.00 97.81 70 LYS A C 1
ATOM 526 O O . LYS A 1 70 ? 1.249 -3.540 7.000 1.00 97.81 70 LYS A O 1
ATOM 531 N N . ALA A 1 71 ? 0.089 -3.102 5.120 1.00 97.31 71 ALA A N 1
ATOM 532 C CA . ALA A 1 71 ? -1.119 -2.638 5.775 1.00 97.31 71 ALA A CA 1
ATOM 533 C C . ALA A 1 71 ? -2.115 -3.783 6.036 1.00 97.31 71 ALA A C 1
ATOM 535 O O . ALA A 1 71 ? -2.335 -4.666 5.193 1.00 97.31 71 ALA A O 1
ATOM 536 N N . PHE A 1 72 ? -2.765 -3.741 7.191 1.00 95.56 72 PHE A N 1
ATOM 537 C CA . PHE A 1 72 ? -3.917 -4.552 7.563 1.00 95.56 72 PHE A CA 1
ATOM 538 C C . PHE A 1 72 ? -4.940 -3.688 8.307 1.00 95.56 72 PHE A C 1
ATOM 540 O O . PHE A 1 72 ? -4.582 -2.676 8.904 1.00 95.56 72 PHE A O 1
ATOM 547 N N . VAL A 1 73 ? -6.206 -4.081 8.194 1.00 95.94 73 VAL A N 1
ATOM 548 C CA . VAL A 1 73 ? -7.365 -3.418 8.808 1.00 95.94 73 VAL A CA 1
ATOM 549 C C . VAL A 1 73 ? -7.673 -4.124 10.121 1.00 95.94 73 VAL A C 1
ATOM 551 O O . VAL A 1 73 ? -7.423 -5.326 10.225 1.00 95.94 73 VAL A O 1
ATOM 554 N N . GLY A 1 74 ? -8.204 -3.394 11.097 1.00 95.12 74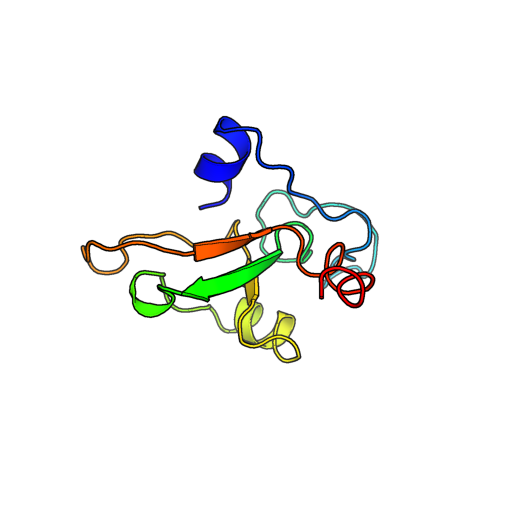 GLY A N 1
ATOM 555 C CA . GLY A 1 74 ? -8.543 -3.936 12.411 1.00 95.12 74 GLY A CA 1
ATOM 556 C C . GLY A 1 74 ? -7.402 -3.840 13.415 1.00 95.12 74 GLY A C 1
ATOM 557 O O . GLY A 1 74 ? -7.295 -4.654 14.334 1.00 95.12 74 GLY A O 1
ATOM 558 N N . TYR A 1 75 ? -6.496 -2.878 13.222 1.00 96.19 75 TYR A N 1
ATOM 559 C CA . TYR A 1 75 ? -5.411 -2.662 14.167 1.00 96.19 75 TYR A CA 1
ATOM 560 C C . TYR A 1 75 ? -5.966 -2.281 15.543 1.00 96.19 75 TYR A C 1
ATOM 562 O O . TYR A 1 75 ? -6.868 -1.458 15.652 1.00 96.19 75 TYR A O 1
ATOM 570 N N . GLY A 1 76 ? -5.446 -2.911 16.598 1.00 94.81 76 GLY A N 1
ATOM 571 C CA . GLY A 1 76 ? -5.946 -2.686 17.955 1.00 94.81 76 GLY A CA 1
ATOM 572 C C . GLY A 1 76 ? -7.376 -3.186 18.192 1.00 94.81 76 GLY A C 1
ATOM 573 O O . GLY A 1 76 ? -8.035 -2.660 19.078 1.00 94.81 76 GLY A O 1
ATOM 574 N N . MET A 1 77 ? -7.853 -4.177 17.422 1.00 93.69 77 MET A N 1
ATOM 575 C CA . MET A 1 77 ? -9.216 -4.730 17.530 1.00 93.69 77 MET A CA 1
ATOM 576 C C . MET A 1 77 ? -10.328 -3.705 17.247 1.00 93.69 77 MET A C 1
ATOM 578 O O . MET A 1 77 ? -11.437 -3.832 17.756 1.00 93.69 77 MET A O 1
ATOM 582 N N . GLN A 1 78 ? -10.036 -2.688 16.436 1.00 93.19 78 GLN A N 1
ATOM 583 C CA . GLN A 1 78 ? -11.013 -1.680 16.028 1.00 93.19 78 GLN A CA 1
ATOM 584 C C . GLN A 1 78 ? -11.806 -2.145 14.805 1.00 93.19 78 GLN A C 1
ATOM 586 O O . GLN A 1 78 ? -11.237 -2.686 13.858 1.00 93.19 78 GLN A O 1
ATOM 591 N N . GLU A 1 79 ? -13.114 -1.911 14.803 1.00 94.81 79 GLU A N 1
ATOM 592 C CA . GLU A 1 79 ? -13.937 -2.054 13.602 1.00 94.81 79 GLU A CA 1
ATOM 593 C C . GLU A 1 79 ? -13.921 -0.774 12.760 1.00 94.81 79 GLU A C 1
ATOM 595 O O . GLU A 1 79 ? -13.557 0.302 13.237 1.00 94.81 79 GLU A O 1
ATOM 600 N N . GLY A 1 80 ? -14.314 -0.893 11.494 1.00 94.38 80 GLY A N 1
ATOM 601 C CA . GLY A 1 80 ? -14.522 0.253 10.622 1.00 94.38 80 GLY A CA 1
ATOM 602 C C . GLY A 1 80 ? -14.318 -0.069 9.151 1.00 94.38 80 GLY A C 1
ATOM 603 O O . GLY A 1 80 ? -13.999 -1.195 8.757 1.00 94.38 80 GLY A O 1
ATOM 604 N N . GLU A 1 81 ? -14.502 0.958 8.334 1.00 95.25 81 GLU A N 1
ATOM 605 C CA . GLU A 1 81 ? -14.426 0.870 6.883 1.00 95.25 81 GLU A CA 1
ATOM 606 C C . GLU A 1 81 ? -13.231 1.649 6.356 1.00 95.25 81 GLU A C 1
ATOM 608 O O . GLU A 1 81 ? -12.824 2.665 6.917 1.00 95.25 81 GLU A O 1
ATOM 613 N N . ILE A 1 82 ? -12.690 1.189 5.230 1.00 96.25 82 ILE A N 1
ATOM 614 C CA . ILE A 1 82 ? -11.642 1.905 4.510 1.00 96.25 82 ILE A CA 1
ATOM 615 C C . ILE A 1 82 ? -12.063 2.128 3.065 1.00 96.25 82 ILE A C 1
ATOM 617 O O . ILE A 1 82 ? -12.623 1.242 2.419 1.00 96.25 82 ILE A O 1
ATOM 621 N N . THR A 1 83 ? -11.731 3.298 2.529 1.00 97.00 83 THR A N 1
ATOM 622 C CA . THR A 1 83 ? -11.892 3.602 1.104 1.00 97.00 83 THR A CA 1
ATOM 623 C C . THR A 1 83 ? -10.521 3.865 0.508 1.00 97.00 83 THR A C 1
ATOM 625 O O . THR A 1 83 ? -9.755 4.684 1.022 1.00 97.00 83 THR A O 1
ATOM 628 N N . LEU A 1 84 ? -10.202 3.166 -0.579 1.00 95.94 84 LEU A N 1
ATOM 629 C CA . LEU A 1 84 ? -8.881 3.191 -1.194 1.00 95.94 84 LEU A CA 1
ATOM 630 C C . LEU A 1 84 ? -8.980 3.461 -2.689 1.00 95.94 84 LEU A C 1
ATOM 632 O O . LEU A 1 84 ? -9.839 2.904 -3.367 1.00 95.94 84 LEU A O 1
ATOM 636 N N . GLN A 1 85 ? -8.014 4.209 -3.208 1.00 94.94 85 GLN A N 1
ATOM 637 C CA . GLN A 1 85 ? -7.707 4.242 -4.632 1.00 94.94 85 GLN A CA 1
ATOM 638 C C . GLN A 1 85 ? -6.560 3.262 -4.915 1.00 94.94 85 GLN A C 1
ATOM 640 O O . GLN A 1 85 ? -5.474 3.355 -4.331 1.00 94.94 85 GLN A O 1
ATOM 645 N N . VAL A 1 86 ? -6.807 2.297 -5.797 1.00 93.25 86 VAL A N 1
ATOM 646 C CA . VAL A 1 86 ? -5.829 1.275 -6.204 1.00 93.25 86 VAL A CA 1
ATOM 647 C C . VAL A 1 86 ? -4.916 1.840 -7.289 1.00 93.25 86 VAL A C 1
ATOM 649 O O . VAL A 1 86 ? -5.389 2.618 -8.095 1.00 93.25 86 VAL A O 1
ATOM 652 N N . ASN A 1 87 ? -3.633 1.457 -7.337 1.00 89.25 87 ASN A N 1
ATOM 653 C CA . ASN A 1 87 ? -2.650 1.926 -8.333 1.00 89.25 87 ASN A CA 1
ATOM 654 C C . ASN A 1 87 ? -2.667 3.459 -8.539 1.00 89.25 87 ASN A C 1
ATOM 656 O O . ASN A 1 87 ? -2.806 3.921 -9.668 1.00 89.25 87 ASN A O 1
ATOM 660 N N . PRO A 1 88 ? -2.510 4.273 -7.479 1.00 90.06 88 PRO A N 1
ATOM 661 C CA . PRO A 1 88 ? -2.755 5.721 -7.515 1.00 90.06 88 PRO A CA 1
ATOM 662 C C . PRO A 1 88 ? -1.880 6.499 -8.514 1.00 90.06 88 PRO A C 1
ATOM 664 O O . PRO A 1 88 ? -2.199 7.629 -8.856 1.00 90.06 88 PRO A O 1
ATOM 667 N N . ARG A 1 89 ? -0.791 5.898 -9.008 1.00 83.81 89 ARG A N 1
ATOM 668 C CA . ARG A 1 89 ? 0.041 6.450 -10.091 1.00 83.81 89 ARG A CA 1
ATOM 669 C C . ARG A 1 89 ? -0.602 6.355 -11.467 1.00 83.81 89 ARG A C 1
ATOM 671 O O . ARG A 1 89 ? -0.324 7.188 -12.313 1.00 83.81 89 ARG A O 1
ATOM 678 N N . GLN A 1 90 ? -1.404 5.321 -11.687 1.00 79.06 90 GLN A N 1
ATOM 679 C CA . GLN A 1 90 ? -1.990 5.004 -12.988 1.00 79.06 90 GLN A CA 1
ATOM 680 C C . GLN A 1 90 ? -3.272 5.789 -13.241 1.00 79.06 90 GLN A C 1
ATOM 682 O O . GLN A 1 90 ? -3.572 6.108 -14.378 1.00 79.06 90 GLN A O 1
ATOM 687 N N . TRP A 1 91 ? -4.004 6.128 -12.180 1.00 65.62 91 TRP A N 1
ATOM 688 C CA . TRP A 1 91 ? -5.254 6.891 -12.273 1.00 65.62 91 TRP A CA 1
ATOM 689 C C . TRP A 1 91 ? -5.054 8.399 -12.065 1.00 65.62 91 TRP A C 1
ATOM 691 O O . TRP A 1 91 ? -6.024 9.141 -12.009 1.00 65.62 91 TRP A O 1
ATOM 701 N N . GLY A 1 92 ? -3.807 8.845 -11.883 1.00 51.00 92 GLY A N 1
ATOM 702 C CA . GLY A 1 92 ? -3.449 10.217 -11.512 1.00 51.00 92 GLY A CA 1
ATOM 703 C C . GLY A 1 92 ? -2.921 11.086 -12.655 1.00 51.00 92 GLY A C 1
ATOM 704 O O . GLY A 1 92 ? -2.323 12.117 -12.365 1.00 51.00 92 GLY A O 1
ATOM 705 N N . GLN A 1 93 ? -3.093 10.676 -13.917 1.00 48.22 93 GLN A N 1
ATOM 706 C CA . GLN A 1 93 ? -2.758 11.511 -15.083 1.00 48.22 93 GLN A CA 1
ATOM 707 C C . GLN A 1 93 ? -3.957 11.845 -15.989 1.00 48.22 93 GLN A C 1
ATOM 709 O O . GLN A 1 93 ? -3.816 12.749 -16.796 1.00 48.22 93 GLN A O 1
ATOM 714 N N . ASP A 1 94 ? -5.140 11.247 -15.774 1.00 41.47 94 ASP A N 1
ATOM 715 C CA . ASP A 1 94 ? -6.329 11.439 -16.631 1.00 41.47 94 ASP A CA 1
ATOM 716 C C . ASP A 1 94 ? -7.619 11.698 -15.814 1.00 41.47 94 ASP A C 1
ATOM 718 O O . ASP A 1 94 ? -8.656 11.072 -16.024 1.00 41.47 94 ASP A O 1
ATOM 722 N N . CYS A 1 95 ? -7.568 12.596 -14.824 1.00 41.47 95 CYS A N 1
ATOM 723 C CA . CYS A 1 95 ? -8.755 13.037 -14.066 1.00 41.47 95 CYS A CA 1
ATOM 724 C C . CYS A 1 95 ? -9.131 14.509 -14.342 1.00 41.47 95 CYS A C 1
ATOM 726 O O . CYS A 1 95 ? -9.675 15.177 -13.468 1.00 41.47 95 CYS A O 1
ATOM 728 N N . GLU A 1 96 ? -8.880 14.994 -15.560 1.00 38.53 96 GLU A N 1
ATOM 729 C CA . GLU A 1 96 ? -9.515 16.191 -16.141 1.00 38.53 96 GLU A CA 1
ATOM 730 C C . GLU A 1 96 ? -10.517 15.783 -17.238 1.00 38.53 96 GLU A C 1
ATOM 732 O O . GLU A 1 96 ? -10.492 16.327 -18.330 1.00 38.53 96 GLU A O 1
ATOM 737 N N . GLU A 1 97 ? -11.393 14.797 -17.014 1.00 41.53 97 GLU A N 1
ATOM 738 C CA . GLU A 1 97 ? -12.477 14.557 -17.987 1.00 41.5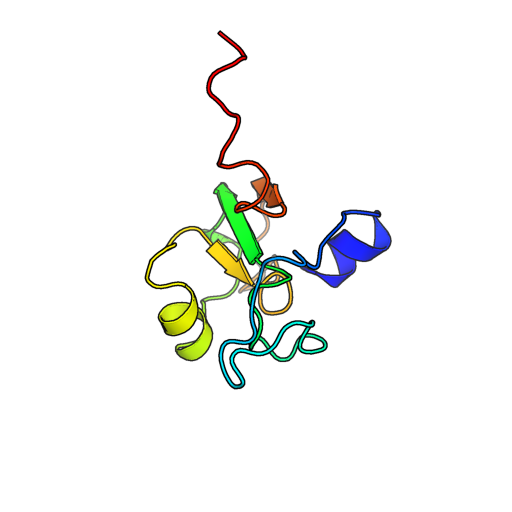3 97 GLU A CA 1
ATOM 739 C C . GLU A 1 97 ? -13.679 13.803 -17.416 1.00 41.53 97 GLU A C 1
ATOM 741 O O . GLU A 1 97 ? -14.165 12.849 -18.001 1.00 41.53 97 GLU A O 1
ATOM 746 N N . TRP A 1 98 ? -14.173 14.231 -16.253 1.00 41.97 98 TRP A N 1
ATOM 747 C CA . TRP A 1 98 ? -15.573 14.000 -15.870 1.00 41.97 98 TRP A CA 1
ATOM 748 C C . TRP A 1 98 ? -16.063 15.216 -15.068 1.00 41.97 98 TRP A C 1
ATOM 750 O O . TRP A 1 98 ? -16.132 15.188 -13.838 1.00 41.97 98 TRP A O 1
ATOM 760 N N . SER A 1 99 ? -16.328 16.318 -15.773 1.00 35.75 99 SER A N 1
ATOM 761 C CA . SER A 1 99 ? -17.119 17.474 -15.320 1.00 35.75 99 SER A CA 1
ATOM 762 C C . SER A 1 99 ? -18.175 17.784 -16.368 1.00 35.75 99 SER A C 1
ATOM 764 O O . SER A 1 99 ? -17.823 17.716 -17.565 1.00 35.75 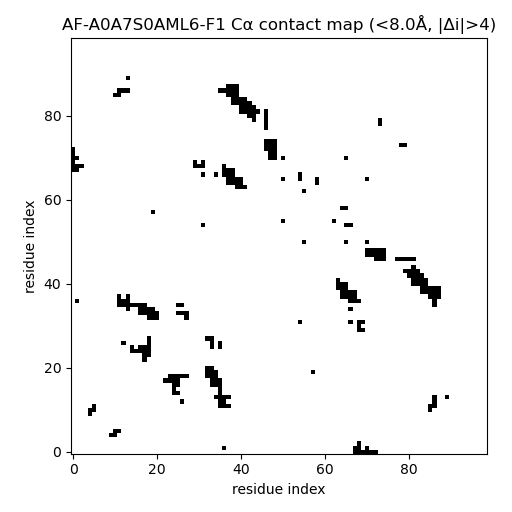99 SER A O 1
#

Foldseek 3Di:
DVVVCVVVVNDFQQQPWAFQVPRHTDDPPLPLGTCSQKKFWPDDPVQKDDDDPSNCVVCVVPNRIDRPSRIDGCVPNDDDDTDIGTPCVVVVPPPPPDD

Sequence (99 aa):
MRLAMLVRGVKLNDPLAKRFDTKSGGNCGAGGLCRTCAVSVLRGGEVLNPQKISEKQMLEDNPRWRLACKAFVGYGMQEGEITLQVNPRQWGQDCEEWS

Solvent-accessible surface area (backbone atoms only — not comparable to full-atom values): 5958 Å² total; per-residue (Å²): 70,38,65,68,38,49,80,70,67,49,79,69,58,44,79,86,28,43,19,70,83,76,64,40,74,58,74,52,86,62,70,75,44,11,65,19,44,32,27,30,54,75,42,48,69,81,32,33,49,82,76,52,71,70,52,46,68,76,30,60,98,39,79,54,49,42,47,28,61,77,35,39,76,40,40,93,79,38,81,84,66,71,43,71,41,71,40,50,79,76,65,65,80,74,78,88,78,88,128

Nearest PDB structures (foldseek):
  7f9o-assembly1_8  TM=7.346E-01  e=4.393E-04  Hordeum vulgare subsp. spontaneum
  1i7h-assembly3_C  TM=8.600E-01  e=1.288E-02  Escherichia coli
  3ah7-assembly1_A-2  TM=8.135E-01  e=7.671E-02  Pseudomonas putida
  8a1v-assembly1_F  TM=5.429E-01  e=1.451E-01  Vibrio cholerae
  5ogx-assembly1_A  TM=6.862E-01  e=1.189E+00  Amycolatopsis methanolica 239

Organism: NCBI:txid265543

Mean predicted aligned error: 5.08 Å

InterPro domains:
  IPR001041 2Fe-2S ferredoxin-type iron-sulfur binding domain [PF00111] (27-73)
  IPR012675 Beta-grasp domain superfamily [G3DSA:3.10.20.30] (6-93)
  IPR036010 2Fe-2S ferredoxin-like superfamily [SSF54292] (24-76)